Protein AF-A0A2V7Q5C3-F1 (afdb_monomer_lite)

Radius of gyration: 21.57 Å; chains: 1; bounding box: 74×43×63 Å

Foldseek 3Di:
DDDDDDDDDDPPDDDPVVVVVVLVVLVVVLVVQLVVLVVPDPDPVSSVVSNQVSVVVNAVQQWKWKWFADPVVQWIATSGTGDDFDDGDHIDHDDQAPFSLCQVVVAKDWDAVVNRVVCVVVVNGDDDDDDFRIKIWHFDDDPPHRGIIIIGTHNDPPGDPVD

pLDDT: mean 87.78, std 14.58, range [37.12, 98.31]

Structure (mmCIF, N/CA/C/O backbone):
data_AF-A0A2V7Q5C3-F1
#
_entry.id   AF-A0A2V7Q5C3-F1
#
loop_
_atom_site.group_PDB
_atom_site.id
_atom_site.type_symbol
_atom_site.label_atom_id
_atom_site.label_alt_id
_atom_site.label_comp_id
_atom_site.label_asym_id
_atom_site.label_entity_id
_atom_site.label_seq_id
_atom_site.pdbx_PDB_ins_code
_atom_site.Cartn_x
_atom_site.Cartn_y
_atom_site.Cartn_z
_atom_site.occupancy
_atom_site.B_iso_or_equiv
_atom_site.auth_seq_id
_atom_site.auth_comp_id
_atom_site.auth_asym_id
_atom_site.auth_atom_id
_atom_site.pdbx_PDB_model_num
ATOM 1 N N . MET A 1 1 ? -59.646 10.672 43.608 1.00 43.94 1 MET A N 1
ATOM 2 C CA . MET A 1 1 ? -59.322 10.840 42.174 1.00 43.94 1 MET A CA 1
ATOM 3 C C . MET A 1 1 ? -58.043 11.658 42.090 1.00 43.94 1 MET A C 1
ATOM 5 O O . MET A 1 1 ? -58.086 12.848 42.358 1.00 43.94 1 MET A O 1
ATOM 9 N N . SER A 1 2 ? -56.907 11.011 41.828 1.00 37.12 2 SER A N 1
ATOM 10 C CA . SER A 1 2 ? -55.593 11.667 41.726 1.00 37.12 2 SER A CA 1
ATOM 11 C C . SER A 1 2 ? -55.197 11.802 40.251 1.00 37.12 2 SER A C 1
ATOM 13 O O . SER A 1 2 ? -55.408 10.844 39.504 1.00 37.12 2 SER A O 1
ATOM 15 N N . PRO A 1 3 ? -54.633 12.937 39.800 1.00 45.78 3 PRO A N 1
ATOM 16 C CA . PRO A 1 3 ? -54.251 13.109 38.407 1.00 45.78 3 PRO A CA 1
ATOM 17 C C . PRO A 1 3 ? -52.884 12.469 38.126 1.00 45.78 3 PRO A C 1
ATOM 19 O O . PRO A 1 3 ? -51.911 12.660 38.855 1.00 45.78 3 PRO A O 1
ATOM 22 N N . SER A 1 4 ? -52.831 11.698 37.041 1.00 43.16 4 SER A N 1
ATOM 23 C CA . SE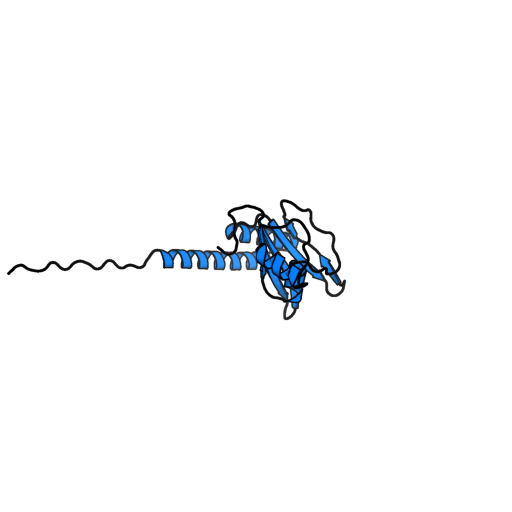R A 1 4 ? -51.636 11.040 36.514 1.00 43.16 4 SER A CA 1
ATOM 24 C C . SER A 1 4 ? -50.664 12.062 35.905 1.00 43.16 4 SER A C 1
ATOM 26 O O . SER A 1 4 ? -51.019 12.809 34.991 1.00 43.16 4 SER A O 1
ATOM 28 N N . ARG A 1 5 ? -49.422 12.095 36.407 1.00 45.00 5 ARG A N 1
ATOM 29 C CA . ARG A 1 5 ? -48.297 12.848 35.828 1.00 45.00 5 ARG A CA 1
ATOM 30 C C . ARG A 1 5 ? -47.797 12.134 34.567 1.00 45.00 5 ARG A C 1
ATOM 32 O O . ARG A 1 5 ? -47.290 11.017 34.647 1.00 45.00 5 ARG A O 1
ATOM 39 N N . ARG A 1 6 ? -47.869 12.808 33.414 1.00 50.94 6 ARG A N 1
ATOM 40 C CA . ARG A 1 6 ? -47.157 12.411 32.187 1.00 50.94 6 ARG A CA 1
ATOM 41 C C . ARG A 1 6 ? -45.643 12.462 32.436 1.00 50.94 6 ARG A C 1
ATOM 43 O O . ARG A 1 6 ? -45.129 13.484 32.885 1.00 50.94 6 ARG A O 1
ATOM 50 N N . ARG A 1 7 ? -44.935 11.368 32.141 1.00 43.03 7 ARG A N 1
ATOM 51 C CA . ARG A 1 7 ? -43.468 11.355 32.025 1.00 43.03 7 ARG A CA 1
ATOM 52 C C . ARG A 1 7 ? -43.069 11.903 30.647 1.00 43.03 7 ARG A C 1
ATOM 54 O O . ARG A 1 7 ? -43.727 11.541 29.672 1.00 43.03 7 ARG A O 1
ATOM 61 N N . PRO A 1 8 ? -42.018 12.731 30.538 1.00 44.91 8 PRO A N 1
ATOM 62 C CA . PRO A 1 8 ? -41.469 13.107 29.245 1.00 44.91 8 PRO A CA 1
ATOM 63 C C . PRO A 1 8 ? -40.682 11.930 28.656 1.00 44.91 8 PRO A C 1
ATOM 65 O O . PRO A 1 8 ? -39.882 11.292 29.341 1.00 44.91 8 PRO A O 1
ATOM 68 N N . SER A 1 9 ? -40.941 11.636 27.386 1.00 48.72 9 SER A N 1
ATOM 69 C CA . SER A 1 9 ? -40.161 10.725 26.553 1.00 48.72 9 SER A CA 1
ATOM 70 C C . SER A 1 9 ? -38.826 11.380 26.196 1.00 48.72 9 S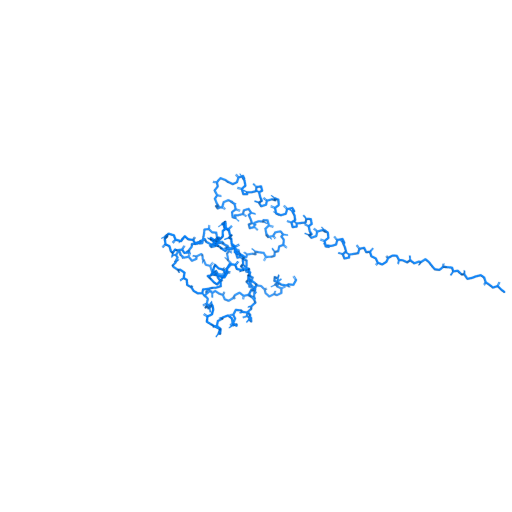ER A C 1
ATOM 72 O O . SER A 1 9 ? -38.801 12.396 25.504 1.00 48.72 9 SER A O 1
ATOM 74 N N . THR A 1 10 ? -37.719 10.810 26.661 1.00 46.41 10 THR A N 1
ATOM 75 C CA . THR A 1 10 ? -36.373 11.141 26.183 1.00 46.41 10 THR A CA 1
ATOM 76 C C . THR A 1 10 ? -36.212 10.653 24.738 1.00 46.41 10 THR A C 1
ATOM 78 O O . THR A 1 10 ? -36.472 9.473 24.484 1.00 46.41 10 THR A O 1
ATOM 81 N N . PRO A 1 11 ? -35.773 11.493 23.782 1.00 47.75 11 PRO A N 1
ATOM 82 C CA . PRO A 1 11 ? -35.398 11.007 22.465 1.00 47.75 11 PRO A CA 1
ATOM 83 C C . PRO A 1 11 ? -34.074 10.251 22.596 1.00 47.75 11 PRO A C 1
ATOM 85 O O . PRO A 1 11 ? -33.058 10.792 23.031 1.00 47.75 11 PRO A O 1
ATOM 88 N N . ARG A 1 12 ? -34.109 8.957 22.280 1.00 51.75 12 ARG A N 1
ATOM 89 C CA . ARG A 1 12 ? -32.954 8.058 22.288 1.00 51.75 12 ARG A CA 1
ATOM 90 C C . ARG A 1 12 ? -32.387 8.013 20.867 1.00 51.75 12 ARG A C 1
ATOM 92 O O . ARG A 1 12 ? -32.682 7.098 20.115 1.00 51.75 12 ARG A O 1
ATOM 99 N N . GLY A 1 13 ? -31.630 9.038 20.497 1.00 55.72 13 GLY A N 1
ATOM 100 C CA . GLY A 1 13 ? -30.911 9.119 19.223 1.00 55.72 13 GLY A CA 1
ATOM 101 C C . GLY A 1 13 ? -30.022 10.354 19.237 1.00 55.72 13 GLY A C 1
ATOM 102 O O . GLY A 1 13 ? -30.555 11.453 19.318 1.00 55.72 13 GLY A O 1
ATOM 103 N N . SER A 1 14 ? -28.695 10.183 19.290 1.00 57.41 14 SER A N 1
ATOM 104 C CA . SER A 1 14 ? -27.744 11.304 19.139 1.00 57.41 14 SER A CA 1
ATOM 105 C C . SER A 1 14 ? -26.270 10.881 19.062 1.00 57.41 14 SER A C 1
ATOM 107 O O . SER A 1 14 ? -25.479 11.620 18.487 1.00 57.41 14 SER A O 1
ATOM 109 N N . ASN A 1 15 ? -25.855 9.746 19.644 1.00 55.34 15 ASN A N 1
ATOM 110 C CA . ASN A 1 15 ? -24.413 9.467 19.773 1.00 55.34 15 ASN A CA 1
ATOM 111 C C . ASN A 1 15 ? -23.817 8.724 18.565 1.00 55.34 15 ASN A C 1
ATOM 113 O O . ASN A 1 15 ? -22.784 9.152 18.074 1.00 55.34 15 ASN A O 1
ATOM 117 N N . GLY A 1 16 ? -24.472 7.679 18.040 1.00 58.56 16 GLY A N 1
ATOM 118 C CA . GLY A 1 16 ? -23.952 6.923 16.883 1.00 58.56 16 GLY A CA 1
ATOM 119 C C . GLY A 1 16 ? -23.983 7.705 15.563 1.00 58.56 16 GLY A C 1
ATOM 120 O O . GLY A 1 16 ? -23.011 7.702 14.816 1.00 58.56 16 GLY A O 1
ATOM 121 N N . GLU A 1 17 ? -25.054 8.468 15.319 1.00 60.19 17 GLU A N 1
ATOM 122 C CA . GLU A 1 17 ? -25.213 9.271 14.093 1.00 60.19 17 GLU A CA 1
ATOM 123 C C . GLU A 1 17 ? -24.194 10.417 13.989 1.00 60.19 17 GLU A C 1
ATOM 125 O O . GLU A 1 17 ? -23.867 10.865 12.890 1.00 60.19 17 GLU A O 1
ATOM 130 N N . THR A 1 18 ? -23.688 10.906 15.125 1.00 63.06 18 THR A N 1
ATOM 131 C CA . THR A 1 18 ? -22.666 11.960 15.151 1.00 63.06 18 THR A CA 1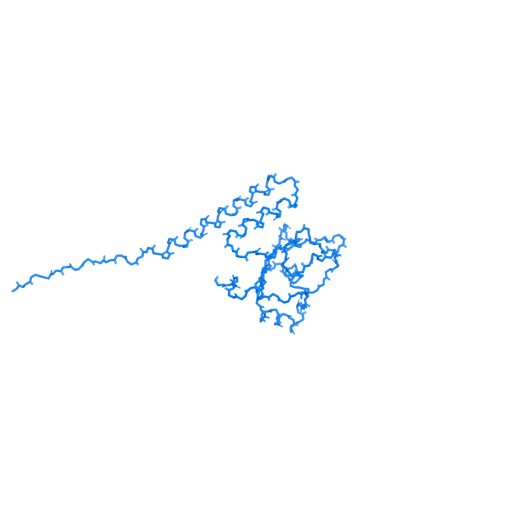
ATOM 132 C C . THR A 1 18 ? -21.299 11.383 14.777 1.00 63.06 18 THR A C 1
ATOM 134 O O . THR A 1 18 ? -20.607 11.964 13.947 1.00 63.06 18 THR A O 1
ATOM 137 N N . THR A 1 19 ? -20.949 10.195 15.283 1.00 80.88 19 THR A N 1
ATOM 138 C CA . THR A 1 19 ? -19.668 9.528 14.989 1.00 80.88 19 THR A CA 1
ATOM 139 C C . THR A 1 19 ? -19.559 9.087 13.527 1.00 80.88 19 THR A C 1
ATOM 141 O O . THR A 1 19 ? -18.527 9.300 12.896 1.00 80.88 19 THR A O 1
ATOM 144 N N . GLU A 1 20 ? -20.630 8.537 12.948 1.00 85.12 20 GLU A N 1
ATOM 145 C CA . GLU A 1 20 ? -20.650 8.146 11.529 1.00 85.12 20 GLU A CA 1
ATOM 146 C C . GLU A 1 20 ? -20.523 9.357 10.596 1.00 85.12 20 GLU A C 1
ATOM 148 O O . GLU A 1 20 ? -19.785 9.316 9.610 1.00 85.12 20 GLU A O 1
ATOM 153 N N . ARG A 1 21 ? -21.201 10.466 10.920 1.00 88.06 21 ARG A N 1
ATOM 154 C CA . ARG A 1 21 ? -21.094 11.718 10.154 1.00 88.06 21 ARG A CA 1
ATOM 155 C C . ARG A 1 21 ? -19.708 12.334 10.250 1.00 88.06 21 ARG A C 1
ATOM 157 O O . ARG A 1 21 ? -19.185 12.797 9.239 1.00 88.06 21 ARG A O 1
ATOM 164 N N . GLU A 1 22 ? -19.114 12.339 11.437 1.00 88.44 22 GLU A N 1
ATOM 165 C CA . GLU A 1 22 ? -17.743 12.809 11.632 1.00 88.44 22 GLU A CA 1
ATOM 166 C C . GLU A 1 22 ? -16.750 11.961 10.834 1.00 88.44 22 GLU A C 1
ATOM 168 O O . GLU A 1 22 ? -15.881 12.514 10.158 1.00 88.44 22 GLU A O 1
ATOM 173 N N . GLN A 1 23 ? -16.909 10.636 10.840 1.00 87.12 23 GLN A N 1
ATOM 174 C CA . GLN A 1 23 ? -16.063 9.733 10.063 1.00 87.12 23 GLN A CA 1
ATOM 175 C C . GLN A 1 23 ? -16.222 9.964 8.556 1.00 87.12 23 GLN A C 1
ATOM 177 O O . GLN A 1 23 ? -15.228 10.093 7.840 1.00 87.12 23 GLN A O 1
ATOM 182 N N . ALA A 1 24 ? -17.458 10.088 8.069 1.00 90.56 24 ALA A N 1
ATOM 183 C CA . ALA A 1 24 ? -17.731 10.394 6.667 1.00 90.56 24 ALA A CA 1
ATOM 184 C C . ALA A 1 24 ? -17.112 11.738 6.243 1.00 90.56 24 ALA A C 1
ATOM 186 O O . ALA A 1 24 ? -16.498 11.829 5.178 1.00 90.56 24 ALA A O 1
ATOM 187 N N . ALA A 1 25 ? -17.200 12.765 7.093 1.00 92.94 25 ALA A N 1
ATOM 188 C CA . ALA A 1 25 ? -16.594 14.069 6.836 1.00 92.94 25 ALA A CA 1
ATOM 189 C C . ALA A 1 25 ? -15.058 13.997 6.783 1.00 92.94 25 ALA A C 1
ATOM 191 O O . ALA A 1 25 ? -14.441 14.620 5.912 1.00 92.94 25 ALA A O 1
ATOM 192 N N . ARG A 1 26 ? -14.427 13.209 7.666 1.00 93.38 26 ARG A N 1
ATOM 193 C CA . ARG A 1 26 ? -12.973 12.964 7.639 1.00 93.38 26 ARG A CA 1
ATOM 194 C C . ARG A 1 26 ? -12.546 12.261 6.353 1.00 93.38 26 ARG A C 1
ATOM 196 O O . ARG A 1 26 ? -11.604 12.715 5.709 1.00 93.38 26 ARG A O 1
ATOM 203 N N . LEU A 1 27 ? -13.270 11.221 5.934 1.00 93.25 27 LEU A N 1
ATOM 204 C CA . LEU A 1 27 ? -13.000 10.499 4.684 1.00 93.25 27 LEU A CA 1
ATOM 205 C C . LEU A 1 27 ? -13.154 11.397 3.451 1.00 93.25 27 LEU A C 1
ATOM 207 O O . LEU A 1 27 ? -12.306 11.378 2.555 1.00 93.25 27 LEU A O 1
ATOM 211 N N . GLN A 1 28 ? -14.199 12.225 3.412 1.00 94.94 28 GLN A N 1
ATOM 212 C CA . GLN A 1 28 ? -14.400 13.184 2.326 1.00 94.94 28 GLN A CA 1
ATOM 213 C C . GLN A 1 28 ? -13.269 14.218 2.280 1.00 94.94 28 GLN A C 1
ATOM 215 O O . GLN A 1 28 ? -12.727 14.497 1.210 1.00 94.94 28 GLN A O 1
ATOM 220 N N . THR A 1 29 ? -12.871 14.740 3.441 1.00 96.50 29 THR A N 1
ATOM 221 C CA . THR A 1 29 ? -11.758 15.693 3.558 1.00 96.50 29 THR A CA 1
ATOM 222 C C . THR A 1 29 ? -10.445 15.072 3.088 1.00 96.50 29 THR A C 1
ATOM 224 O O . THR A 1 29 ? -9.702 15.698 2.334 1.00 96.50 29 THR A O 1
ATOM 227 N N . ALA A 1 30 ? -10.164 13.829 3.481 1.00 96.06 30 ALA A N 1
ATOM 228 C CA . ALA A 1 30 ? -8.980 13.103 3.038 1.00 96.06 30 ALA A CA 1
ATOM 229 C C . ALA A 1 30 ? -8.974 12.882 1.519 1.00 96.06 30 ALA A C 1
ATOM 231 O O . ALA A 1 30 ? -7.973 13.157 0.864 1.00 96.06 30 ALA A O 1
ATOM 232 N N . THR A 1 31 ? -10.106 12.468 0.944 1.00 95.81 31 THR A N 1
ATOM 233 C CA . THR A 1 31 ? -10.254 12.274 -0.510 1.00 95.81 31 THR A CA 1
ATOM 234 C C . THR A 1 31 ? -9.981 13.569 -1.277 1.00 95.81 31 THR A C 1
ATOM 236 O O . THR A 1 31 ? -9.258 13.571 -2.277 1.00 95.81 31 THR A O 1
ATOM 239 N N . TYR A 1 32 ? -10.520 14.688 -0.786 1.00 96.75 32 TYR A N 1
ATOM 240 C CA . TYR A 1 32 ? -10.277 16.006 -1.364 1.00 96.75 32 TYR A CA 1
ATOM 241 C C . TYR A 1 32 ? -8.792 16.389 -1.292 1.00 96.75 32 TYR A C 1
ATOM 243 O O . TYR A 1 32 ? -8.203 16.745 -2.309 1.00 96.75 32 TYR A O 1
ATOM 251 N N . ARG A 1 33 ? -8.153 16.225 -0.127 1.00 97.31 33 ARG A N 1
ATOM 252 C CA . ARG A 1 33 ? -6.724 16.527 0.061 1.00 97.31 33 ARG A CA 1
ATOM 253 C C . ARG A 1 33 ? -5.811 15.666 -0.808 1.00 97.31 33 ARG A C 1
ATOM 255 O O . ARG A 1 33 ? -4.824 16.179 -1.323 1.00 97.31 33 ARG A O 1
ATOM 262 N N . ILE A 1 34 ? -6.135 14.385 -0.996 1.00 95.62 34 ILE A N 1
ATOM 263 C CA . ILE A 1 34 ? -5.393 13.503 -1.911 1.00 95.62 34 ILE A CA 1
ATOM 264 C C . ILE A 1 34 ? -5.526 14.012 -3.349 1.00 95.62 34 ILE A C 1
ATOM 266 O O . ILE A 1 34 ? -4.538 14.053 -4.076 1.00 95.62 34 ILE A O 1
ATOM 270 N N . SER A 1 35 ? -6.724 14.444 -3.748 1.00 95.62 35 SER A N 1
ATOM 271 C CA . SER A 1 35 ? -6.968 14.994 -5.087 1.00 95.62 35 SER A CA 1
ATOM 272 C C . SER A 1 35 ? -6.213 16.309 -5.314 1.00 95.62 35 SER A C 1
ATOM 274 O O . SER A 1 35 ? -5.616 16.498 -6.371 1.00 95.62 35 SER A O 1
ATOM 276 N N . GLU A 1 36 ? -6.185 17.203 -4.321 1.00 96.62 36 GLU A N 1
ATOM 277 C CA . GLU A 1 36 ? -5.375 18.426 -4.380 1.00 96.62 36 GLU A CA 1
ATOM 278 C C . GLU A 1 36 ? -3.880 18.113 -4.463 1.00 96.62 36 GLU A C 1
ATOM 280 O O . GLU A 1 36 ? -3.189 18.666 -5.316 1.00 96.62 36 GLU A O 1
ATOM 285 N N . ALA A 1 37 ? -3.385 17.183 -3.642 1.00 95.50 37 ALA A N 1
ATOM 286 C CA . ALA A 1 37 ? -1.991 16.754 -3.688 1.00 95.50 37 ALA A CA 1
ATOM 287 C C . ALA A 1 37 ? -1.620 16.166 -5.058 1.00 95.50 37 ALA A C 1
ATOM 289 O O . ALA A 1 37 ? -0.548 16.461 -5.575 1.00 95.50 37 ALA A O 1
ATOM 290 N N . ALA A 1 38 ? -2.510 15.379 -5.669 1.00 93.62 38 ALA A N 1
ATOM 291 C CA . ALA A 1 38 ? -2.296 14.814 -6.999 1.00 93.62 38 ALA A CA 1
ATOM 292 C C . ALA A 1 38 ? -2.232 15.883 -8.099 1.00 93.62 38 ALA A C 1
ATOM 294 O O . ALA A 1 38 ? -1.448 15.737 -9.031 1.00 93.62 38 ALA A O 1
ATOM 295 N N . ASN A 1 39 ? -3.023 16.955 -7.986 1.00 94.00 39 ASN A N 1
ATOM 296 C CA . ASN A 1 39 ? -3.001 18.067 -8.939 1.00 94.00 39 ASN A CA 1
ATOM 297 C C . ASN A 1 39 ? -1.800 19.003 -8.749 1.00 94.00 39 ASN A C 1
ATOM 299 O O . ASN A 1 39 ? -1.345 19.608 -9.716 1.00 94.00 39 ASN A O 1
ATOM 303 N N . ALA A 1 40 ? -1.323 19.165 -7.513 1.00 93.06 40 ALA A N 1
ATOM 304 C CA . ALA A 1 40 ? -0.242 20.090 -7.183 1.00 93.06 40 ALA A CA 1
ATOM 305 C C . ALA A 1 40 ? 1.158 19.466 -7.290 1.00 93.06 40 ALA A C 1
ATOM 307 O O . ALA A 1 40 ? 2.126 20.194 -7.489 1.00 93.06 40 ALA A O 1
ATOM 308 N N . ALA A 1 41 ? 1.283 18.147 -7.119 1.00 92.50 41 ALA A N 1
ATOM 309 C CA . ALA A 1 41 ? 2.577 17.478 -7.115 1.00 92.50 41 ALA A CA 1
ATOM 310 C C . ALA A 1 41 ? 3.234 17.513 -8.501 1.00 92.50 41 ALA A C 1
ATOM 312 O O . ALA A 1 41 ? 2.678 17.029 -9.486 1.00 92.50 41 ALA A O 1
ATOM 313 N N . GLU A 1 42 ? 4.469 18.007 -8.556 1.00 90.75 42 GLU A N 1
ATOM 314 C CA . GLU A 1 42 ? 5.278 17.984 -9.778 1.00 90.75 42 GLU A CA 1
ATOM 315 C C . GLU A 1 42 ? 5.875 16.590 -10.022 1.00 90.75 42 GLU A C 1
ATOM 317 O O . GLU A 1 42 ? 6.150 16.198 -11.162 1.00 90.75 42 GLU A O 1
ATOM 322 N N . HIS A 1 43 ? 6.076 15.819 -8.946 1.00 92.12 43 HIS A N 1
ATOM 323 C CA . HIS A 1 43 ? 6.738 14.518 -8.976 1.00 92.12 43 HIS A CA 1
ATOM 324 C C . HIS A 1 43 ? 6.007 13.465 -8.130 1.00 92.12 43 HIS A C 1
ATOM 326 O O . HIS A 1 43 ? 5.557 13.721 -7.012 1.00 92.12 43 HIS A O 1
ATOM 332 N N . LEU A 1 44 ? 5.972 12.221 -8.624 1.00 90.81 44 LEU A N 1
ATOM 333 C CA . LEU A 1 44 ? 5.321 11.092 -7.941 1.00 90.81 44 LEU A CA 1
ATOM 334 C C . LEU A 1 44 ? 5.798 10.856 -6.492 1.00 90.81 44 LEU A C 1
ATOM 336 O O . LEU A 1 44 ? 4.947 10.622 -5.634 1.00 90.81 44 LEU A O 1
ATOM 340 N N . PRO A 1 45 ? 7.100 10.961 -6.148 1.00 91.25 45 PRO A N 1
ATOM 341 C CA . PRO A 1 45 ? 7.543 10.767 -4.765 1.00 91.25 45 PRO A CA 1
ATOM 342 C C . PRO A 1 45 ? 6.974 11.786 -3.768 1.00 91.25 45 PRO A C 1
ATOM 344 O O . PRO A 1 45 ? 6.918 11.509 -2.569 1.00 91.25 45 PRO A O 1
ATOM 347 N N . GLU A 1 46 ? 6.600 12.983 -4.220 1.00 93.12 46 GLU A N 1
ATOM 348 C CA . GLU A 1 46 ? 5.947 13.992 -3.375 1.00 93.12 46 GLU A CA 1
ATOM 349 C C . GLU A 1 46 ? 4.485 13.635 -3.145 1.00 93.12 46 GLU A C 1
ATOM 351 O O . GLU A 1 46 ? 4.029 13.627 -2.000 1.00 93.12 46 GLU A O 1
ATOM 356 N N . LEU A 1 47 ? 3.789 13.232 -4.211 1.00 95.31 47 LEU A N 1
ATOM 357 C CA . LEU A 1 47 ? 2.422 12.733 -4.130 1.00 95.31 47 LEU A CA 1
ATOM 358 C C . LEU A 1 47 ? 2.316 11.545 -3.167 1.00 95.31 47 LEU A C 1
ATOM 360 O O . LEU A 1 47 ? 1.460 11.539 -2.287 1.00 95.31 47 LEU A O 1
ATOM 364 N N . PHE A 1 48 ? 3.205 10.558 -3.283 1.00 95.62 48 PHE A N 1
ATOM 365 C CA . PHE A 1 48 ? 3.179 9.374 -2.422 1.00 95.62 48 PHE A CA 1
ATOM 366 C C . PHE A 1 48 ? 3.402 9.715 -0.945 1.00 95.62 48 PHE A C 1
ATOM 368 O O . PHE A 1 48 ? 2.695 9.192 -0.083 1.00 95.62 48 PHE A O 1
ATOM 375 N N . ARG A 1 49 ? 4.306 10.658 -0.645 1.00 95.31 49 ARG A N 1
ATOM 376 C CA . ARG A 1 49 ? 4.487 11.178 0.720 1.00 95.31 49 ARG A CA 1
ATOM 377 C C . ARG A 1 49 ? 3.235 11.886 1.238 1.00 95.31 49 ARG A C 1
ATOM 379 O O . ARG A 1 49 ? 2.866 11.677 2.391 1.00 95.31 49 ARG A O 1
ATOM 386 N N . ALA A 1 50 ? 2.578 12.694 0.407 1.00 96.12 50 ALA A N 1
ATOM 387 C CA . ALA A 1 50 ? 1.344 13.379 0.785 1.00 96.12 50 ALA A CA 1
ATOM 388 C C . ALA A 1 50 ? 0.197 12.388 1.048 1.00 96.12 50 ALA A C 1
ATOM 390 O O . ALA A 1 50 ? -0.485 12.503 2.065 1.00 96.12 50 ALA A O 1
ATOM 391 N N . ILE A 1 51 ? 0.027 11.384 0.179 1.00 96.44 51 ILE A N 1
ATOM 392 C CA . ILE A 1 51 ? -0.955 10.303 0.350 1.00 96.44 51 ILE A CA 1
ATOM 393 C C . ILE A 1 51 ? -0.716 9.572 1.669 1.00 96.44 51 ILE A C 1
ATOM 395 O O . ILE A 1 51 ? -1.652 9.422 2.450 1.00 96.44 51 ILE A O 1
ATOM 399 N N . HIS A 1 52 ? 0.527 9.165 1.944 1.00 96.88 52 HIS A N 1
ATOM 400 C CA . HIS A 1 52 ? 0.866 8.504 3.201 1.00 96.88 52 HIS A CA 1
ATOM 401 C C . HIS A 1 52 ? 0.506 9.390 4.402 1.00 96.88 52 HIS A C 1
ATOM 403 O O . HIS A 1 52 ? -0.214 8.943 5.288 1.00 96.88 52 HIS A O 1
ATOM 409 N N . GLY A 1 53 ? 0.908 10.666 4.404 1.00 96.75 53 GLY A N 1
ATOM 410 C CA . GLY A 1 53 ? 0.569 11.596 5.486 1.00 96.75 53 GLY A CA 1
ATOM 411 C C . GLY A 1 53 ? -0.938 11.696 5.748 1.00 96.75 53 GLY A C 1
ATOM 412 O O . GLY A 1 53 ? -1.361 11.622 6.896 1.00 96.75 53 GLY A O 1
ATOM 413 N N . ILE A 1 54 ? -1.750 11.788 4.691 1.00 96.62 54 ILE A N 1
ATOM 414 C CA . ILE A 1 54 ? -3.214 11.863 4.803 1.00 96.62 54 ILE A CA 1
ATOM 415 C C . ILE A 1 54 ? -3.805 10.549 5.335 1.00 96.62 54 ILE A C 1
ATOM 417 O O . ILE A 1 54 ? -4.688 10.579 6.189 1.00 96.62 54 ILE A O 1
ATOM 421 N N . ILE A 1 55 ? -3.327 9.394 4.862 1.00 95.12 55 ILE A N 1
ATOM 422 C CA . ILE A 1 55 ? -3.794 8.079 5.334 1.00 95.12 55 ILE A CA 1
ATOM 423 C C . ILE A 1 55 ? -3.441 7.872 6.812 1.00 95.12 55 ILE A C 1
ATOM 425 O O . ILE A 1 55 ? -4.273 7.373 7.569 1.00 95.12 55 ILE A O 1
ATOM 429 N N . SER A 1 56 ? -2.260 8.316 7.244 1.00 94.50 56 SER A N 1
ATOM 430 C CA . SER A 1 56 ? -1.807 8.221 8.638 1.00 94.50 56 SER A CA 1
ATOM 431 C C . SER A 1 56 ? -2.655 9.030 9.624 1.00 94.50 56 SER A C 1
ATOM 433 O O . SER A 1 56 ? -2.620 8.762 10.822 1.00 94.50 56 SER A O 1
ATOM 435 N N . GLU A 1 57 ? -3.441 10.001 9.151 1.00 93.38 57 GLU A N 1
ATOM 436 C CA . GLU A 1 57 ? -4.427 10.710 9.979 1.00 93.38 57 GLU A CA 1
ATOM 437 C C . GLU A 1 57 ? -5.735 9.919 10.157 1.00 93.38 57 GLU A C 1
ATOM 439 O O . GLU A 1 57 ? -6.502 10.190 11.083 1.00 93.38 57 GLU A O 1
ATOM 444 N N . LEU A 1 58 ? -6.007 8.958 9.269 1.00 90.50 58 LEU A N 1
ATOM 445 C CA . LEU A 1 58 ? -7.225 8.147 9.276 1.00 90.50 58 LEU A CA 1
ATOM 446 C C . LEU A 1 58 ? -7.036 6.802 9.972 1.00 90.50 58 LEU A C 1
ATOM 448 O O . LEU A 1 58 ? -7.977 6.300 10.584 1.00 90.50 58 LEU A O 1
ATOM 452 N N . MET A 1 59 ? -5.850 6.208 9.851 1.00 90.50 59 MET A N 1
ATOM 453 C CA . MET A 1 59 ? -5.545 4.889 10.394 1.00 90.50 59 MET A CA 1
ATOM 454 C C . MET A 1 59 ? -4.056 4.751 10.745 1.00 90.50 59 MET A C 1
ATOM 456 O O . MET A 1 59 ? -3.230 5.492 10.211 1.00 90.50 59 MET A O 1
ATOM 460 N N . PRO A 1 60 ? -3.674 3.783 11.599 1.00 89.56 60 PRO A N 1
ATOM 461 C CA . PRO A 1 60 ? -2.272 3.526 11.922 1.00 89.56 60 PRO A CA 1
ATOM 462 C C . PRO A 1 60 ? -1.504 2.946 10.720 1.00 89.56 60 PRO A C 1
ATOM 464 O O . PRO A 1 60 ? -1.374 1.736 10.570 1.00 89.56 60 PRO A O 1
ATOM 467 N N . ALA A 1 61 ? -0.976 3.812 9.858 1.00 90.88 61 ALA A N 1
ATOM 468 C CA . ALA A 1 61 ? -0.281 3.436 8.625 1.00 90.88 61 ALA A CA 1
ATOM 469 C C . ALA A 1 61 ? 1.248 3.559 8.742 1.00 90.88 61 ALA A C 1
ATOM 471 O O . ALA A 1 61 ? 1.902 4.036 7.829 1.00 90.88 61 ALA A O 1
ATOM 472 N N . ARG A 1 62 ? 1.839 3.134 9.870 1.00 91.69 62 ARG A N 1
ATOM 473 C CA . ARG A 1 62 ? 3.300 3.245 10.102 1.00 91.69 62 ARG A CA 1
ATOM 474 C C . ARG A 1 62 ? 4.138 2.546 9.029 1.00 91.69 62 ARG A C 1
ATOM 476 O O . ARG A 1 62 ? 5.243 2.998 8.749 1.00 91.69 62 ARG A O 1
ATOM 483 N N . ASN A 1 63 ? 3.592 1.483 8.440 1.00 94.31 63 ASN A N 1
ATOM 484 C CA . ASN A 1 63 ? 4.181 0.784 7.310 1.00 94.31 63 ASN A CA 1
ATOM 485 C C . ASN A 1 63 ? 3.246 0.938 6.112 1.00 94.31 63 ASN A C 1
ATOM 487 O O . ASN A 1 63 ? 2.105 0.465 6.146 1.00 94.31 63 ASN A O 1
ATOM 491 N N . LEU A 1 64 ? 3.723 1.622 5.077 1.00 96.81 64 LEU A N 1
ATOM 492 C CA . LEU A 1 64 ? 2.979 1.896 3.859 1.00 96.81 64 LEU A CA 1
ATOM 493 C C . LEU A 1 64 ? 3.932 1.934 2.668 1.00 96.81 64 LEU A C 1
ATOM 495 O O . LEU A 1 64 ? 4.942 2.643 2.673 1.00 96.81 64 LEU A O 1
ATOM 499 N N . TYR A 1 65 ? 3.578 1.213 1.611 1.00 97.25 65 TYR A N 1
ATOM 500 C CA . TYR A 1 65 ? 4.324 1.224 0.360 1.00 97.25 65 TYR A CA 1
ATOM 501 C C . TYR A 1 65 ? 3.398 1.254 -0.852 1.00 97.25 65 TYR A C 1
ATOM 503 O O . TYR A 1 65 ? 2.210 0.937 -0.782 1.00 97.25 65 TYR A O 1
ATOM 511 N N . ILE A 1 66 ? 3.960 1.663 -1.987 1.00 97.81 66 ILE A N 1
ATOM 512 C CA . ILE A 1 66 ? 3.285 1.645 -3.281 1.00 97.81 66 ILE A CA 1
ATOM 513 C C . ILE A 1 66 ? 4.135 0.821 -4.228 1.00 97.81 66 ILE A C 1
ATOM 515 O O . ILE A 1 66 ? 5.306 1.135 -4.447 1.00 97.81 66 ILE A O 1
ATOM 519 N N . ALA A 1 67 ? 3.522 -0.212 -4.797 1.00 97.62 67 ALA A N 1
ATOM 520 C CA . ALA A 1 67 ? 4.107 -1.036 -5.837 1.00 97.62 67 ALA A CA 1
ATOM 521 C C . ALA A 1 67 ? 3.483 -0.669 -7.189 1.00 97.62 67 ALA A C 1
ATOM 523 O O . ALA A 1 67 ? 2.259 -0.596 -7.298 1.00 97.62 67 ALA A O 1
ATOM 524 N N . LEU A 1 68 ? 4.298 -0.446 -8.219 1.00 97.31 68 LEU A N 1
ATOM 525 C CA . LEU A 1 68 ? 3.848 -0.149 -9.581 1.00 97.31 68 LEU A CA 1
ATOM 526 C C . LEU A 1 68 ? 4.348 -1.215 -10.548 1.00 97.31 68 LEU A C 1
ATOM 528 O O . LEU A 1 68 ? 5.534 -1.558 -10.539 1.00 97.31 68 LEU A O 1
ATOM 532 N N . TYR A 1 69 ? 3.441 -1.711 -11.385 1.00 97.50 69 TYR A N 1
ATOM 533 C CA . TYR A 1 69 ? 3.736 -2.710 -12.399 1.00 97.50 69 TYR A CA 1
ATOM 534 C C . TYR A 1 69 ? 3.902 -2.060 -13.771 1.00 97.50 69 TYR A C 1
ATOM 536 O O . TYR A 1 69 ? 2.967 -1.472 -14.319 1.00 97.50 69 TYR A O 1
ATOM 544 N N . ASP A 1 70 ? 5.092 -2.215 -14.337 1.00 95.69 70 ASP A N 1
ATOM 545 C CA . ASP A 1 70 ? 5.382 -1.888 -15.723 1.00 95.69 70 ASP A CA 1
ATOM 546 C C . ASP A 1 70 ? 5.110 -3.123 -16.590 1.00 95.69 70 ASP A C 1
ATOM 548 O O . ASP A 1 70 ? 5.850 -4.109 -16.559 1.00 95.69 70 ASP A O 1
ATOM 552 N N . ALA A 1 71 ? 4.027 -3.071 -17.366 1.00 92.06 71 ALA A N 1
ATOM 553 C CA . ALA A 1 71 ? 3.624 -4.164 -18.243 1.00 92.06 71 ALA A CA 1
ATOM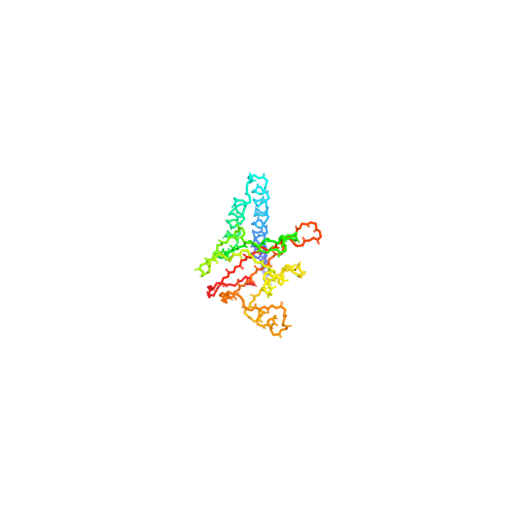 554 C C . ALA A 1 71 ? 4.525 -4.326 -19.480 1.00 92.06 71 ALA A C 1
ATOM 556 O O . ALA A 1 71 ? 4.542 -5.410 -20.061 1.00 92.06 71 ALA A O 1
ATOM 557 N N . GLU A 1 72 ? 5.242 -3.279 -19.894 1.00 93.50 72 GLU A N 1
ATOM 558 C CA . GLU A 1 72 ? 6.167 -3.330 -21.029 1.00 93.50 72 GLU A CA 1
ATOM 559 C C . GLU A 1 72 ? 7.485 -3.987 -20.609 1.00 93.50 72 GLU A C 1
ATOM 561 O O . GLU A 1 72 ? 7.965 -4.904 -21.277 1.00 93.50 72 GLU A O 1
ATOM 566 N N . ALA A 1 73 ? 8.025 -3.585 -19.456 1.00 94.25 73 ALA A N 1
ATOM 567 C CA . ALA A 1 73 ? 9.227 -4.190 -18.887 1.00 94.25 73 ALA A CA 1
ATOM 568 C C . ALA A 1 73 ? 8.960 -5.543 -18.197 1.00 94.25 73 ALA A C 1
ATOM 570 O O . ALA A 1 73 ? 9.883 -6.341 -18.014 1.00 94.25 73 ALA A O 1
ATOM 571 N N . GLY A 1 74 ? 7.713 -5.807 -17.796 1.00 94.88 74 GLY A N 1
ATOM 572 C CA . GLY A 1 74 ? 7.332 -6.977 -17.003 1.00 94.88 74 GLY A CA 1
ATOM 573 C C . GLY A 1 74 ? 7.902 -6.940 -15.583 1.00 94.88 74 GLY A C 1
ATOM 574 O O . GLY A 1 74 ? 8.241 -7.992 -15.034 1.00 94.88 74 GLY A O 1
ATOM 575 N N . LEU A 1 75 ? 8.051 -5.740 -15.012 1.00 97.56 75 LEU A N 1
ATOM 576 C CA . LEU A 1 75 ? 8.690 -5.511 -13.717 1.00 97.56 75 LEU A CA 1
ATOM 577 C C . LEU A 1 75 ? 7.740 -4.832 -12.732 1.00 97.56 75 LEU A C 1
ATOM 579 O O . LEU A 1 75 ? 7.069 -3.852 -13.053 1.00 97.56 75 LEU A O 1
ATOM 583 N N . LEU A 1 76 ? 7.734 -5.339 -11.506 1.00 97.69 76 LEU A N 1
ATOM 584 C CA . LEU A 1 76 ? 7.165 -4.700 -10.334 1.00 97.69 76 LEU A CA 1
ATOM 585 C C . LEU A 1 76 ? 8.253 -3.875 -9.645 1.00 97.69 76 LEU A C 1
ATOM 587 O O . LEU A 1 76 ? 9.358 -4.357 -9.399 1.00 97.69 76 LEU A O 1
ATOM 591 N N . SER A 1 77 ? 7.937 -2.623 -9.346 1.00 97.25 77 SER A N 1
ATOM 592 C CA . SER A 1 77 ? 8.834 -1.671 -8.691 1.00 97.25 77 SER A CA 1
ATOM 593 C C . SER A 1 77 ? 8.165 -1.059 -7.466 1.00 97.25 77 SER A C 1
ATOM 595 O O . SER A 1 77 ? 6.939 -1.017 -7.389 1.00 97.25 77 SER A O 1
ATOM 597 N N . PHE A 1 78 ? 8.964 -0.554 -6.525 1.00 96.69 78 PHE A N 1
ATOM 598 C CA . PHE A 1 78 ? 8.491 0.001 -5.253 1.00 96.69 78 PHE A CA 1
ATOM 599 C C . PHE A 1 78 ? 8.929 1.465 -5.123 1.00 96.69 78 PHE A C 1
ATOM 601 O O . PHE A 1 78 ? 9.842 1.775 -4.358 1.00 96.69 78 PHE A O 1
ATOM 608 N N . PRO A 1 79 ? 8.342 2.393 -5.905 1.00 95.50 79 PRO A N 1
ATOM 609 C CA . PRO A 1 79 ? 8.748 3.801 -5.902 1.00 95.50 79 PRO A CA 1
ATOM 610 C C . PRO A 1 79 ? 8.455 4.532 -4.584 1.00 95.50 79 PRO A C 1
ATOM 612 O O . PRO A 1 79 ? 8.937 5.647 -4.383 1.00 95.50 79 PRO A O 1
ATOM 615 N N . TYR A 1 80 ? 7.666 3.931 -3.692 1.00 96.94 80 TYR A N 1
ATOM 616 C CA . TYR A 1 80 ? 7.460 4.418 -2.338 1.00 96.94 80 TYR A CA 1
ATOM 617 C C . TYR A 1 80 ? 7.474 3.253 -1.359 1.00 96.94 80 TYR A C 1
ATOM 619 O O . TYR A 1 80 ? 6.741 2.289 -1.559 1.00 96.94 80 TYR A O 1
ATOM 627 N N . TRP A 1 81 ? 8.279 3.359 -0.304 1.00 96.31 81 TRP A N 1
ATOM 628 C CA . TRP A 1 81 ? 8.420 2.325 0.711 1.00 96.31 81 TRP A CA 1
ATOM 629 C C . TRP A 1 81 ? 8.747 2.955 2.059 1.00 96.31 81 TRP A C 1
ATOM 631 O O . TRP A 1 81 ? 9.787 3.597 2.219 1.00 96.31 81 TRP A O 1
ATOM 641 N N . VAL A 1 82 ? 7.855 2.769 3.022 1.00 95.38 82 VAL A N 1
ATOM 642 C CA . VAL A 1 82 ? 8.102 3.045 4.434 1.00 95.38 82 VAL A CA 1
ATOM 643 C C . VAL A 1 82 ? 7.708 1.788 5.192 1.00 95.38 82 VAL A C 1
ATOM 645 O O . VAL A 1 82 ? 6.537 1.426 5.193 1.00 95.38 82 VAL A O 1
ATOM 648 N N . ASP A 1 83 ? 8.683 1.120 5.798 1.00 92.31 83 ASP A N 1
ATOM 649 C CA . ASP A 1 83 ? 8.478 -0.080 6.606 1.00 92.31 83 ASP A CA 1
ATOM 650 C C . ASP A 1 83 ? 9.505 -0.110 7.748 1.00 92.31 83 ASP A C 1
ATOM 652 O O . ASP A 1 83 ? 10.632 0.371 7.602 1.00 92.31 83 ASP A O 1
ATOM 656 N N . GLU A 1 84 ? 9.092 -0.614 8.906 1.00 89.19 84 GLU A N 1
ATOM 657 C CA . GLU A 1 84 ? 9.884 -0.662 10.137 1.00 89.19 84 GLU A CA 1
ATOM 658 C C . GLU A 1 84 ? 10.812 -1.882 10.214 1.00 89.19 84 GLU A C 1
ATOM 660 O O . GLU A 1 84 ? 11.751 -1.881 11.013 1.00 89.19 84 GLU A O 1
ATOM 665 N N . HIS A 1 85 ? 10.558 -2.914 9.409 1.00 86.62 85 HIS A N 1
ATOM 666 C CA . HIS A 1 85 ? 11.233 -4.208 9.466 1.00 86.62 85 HIS A CA 1
ATOM 667 C C . HIS A 1 85 ? 12.117 -4.454 8.243 1.00 86.62 85 HIS A C 1
ATOM 669 O O . HIS A 1 85 ? 13.269 -4.863 8.404 1.00 86.62 85 HIS A O 1
ATOM 675 N N . ASP A 1 86 ? 11.605 -4.178 7.042 1.00 85.19 86 ASP A N 1
ATOM 676 C CA . ASP A 1 86 ? 12.247 -4.562 5.785 1.00 85.19 86 ASP A CA 1
ATOM 677 C C . ASP A 1 86 ? 12.668 -3.341 4.937 1.00 85.19 86 ASP A C 1
ATOM 679 O O . ASP A 1 86 ? 11.934 -2.351 4.834 1.00 85.19 86 ASP A O 1
ATOM 683 N N . PRO A 1 87 ? 13.842 -3.375 4.274 1.00 88.75 87 PRO A N 1
ATOM 684 C CA . PRO A 1 87 ? 14.198 -2.382 3.263 1.00 88.75 87 PRO A CA 1
ATOM 685 C C . PRO A 1 87 ? 13.370 -2.573 1.974 1.00 88.75 87 PRO A C 1
ATOM 687 O O . PRO A 1 87 ? 12.869 -3.671 1.726 1.00 88.75 87 PRO A O 1
ATOM 690 N N . PRO A 1 88 ? 13.269 -1.547 1.101 1.00 88.94 88 PRO A N 1
ATOM 691 C CA . PRO A 1 88 ? 12.564 -1.681 -0.170 1.00 88.94 88 PRO A CA 1
ATOM 692 C C . PRO A 1 88 ? 13.182 -2.788 -1.039 1.00 88.94 88 PRO A C 1
ATOM 694 O O . PRO A 1 88 ? 14.401 -2.780 -1.255 1.00 88.94 88 PRO A O 1
ATOM 697 N N . PRO A 1 89 ? 12.368 -3.698 -1.603 1.00 90.94 89 PRO A N 1
ATOM 698 C CA . PRO A 1 89 ? 12.844 -4.675 -2.570 1.00 90.94 89 PRO A CA 1
ATOM 699 C C . PRO A 1 89 ? 13.376 -4.000 -3.840 1.00 90.94 89 PRO A C 1
ATOM 701 O O . PRO A 1 89 ? 12.868 -2.966 -4.284 1.00 90.94 89 PRO A O 1
ATOM 704 N N . ALA A 1 90 ? 14.366 -4.624 -4.482 1.00 94.00 90 ALA A N 1
ATOM 705 C CA . ALA A 1 90 ? 14.734 -4.260 -5.847 1.00 94.00 90 ALA A CA 1
ATOM 706 C C . ALA A 1 90 ? 13.569 -4.559 -6.805 1.00 94.00 90 ALA A C 1
ATOM 708 O O . ALA A 1 90 ? 12.764 -5.457 -6.548 1.00 94.00 90 ALA A O 1
ATOM 709 N N . ALA A 1 91 ? 13.498 -3.838 -7.927 1.00 96.12 91 ALA A N 1
ATOM 710 C CA . ALA A 1 91 ? 12.512 -4.142 -8.957 1.00 96.12 91 ALA A CA 1
ATOM 711 C C . ALA A 1 91 ? 12.710 -5.573 -9.483 1.00 96.12 91 ALA A C 1
ATOM 713 O O . ALA A 1 91 ? 13.833 -5.976 -9.797 1.00 96.12 91 ALA A O 1
ATOM 714 N N . HIS A 1 92 ? 11.624 -6.334 -9.578 1.00 95.62 92 HIS A N 1
ATOM 715 C CA . HIS A 1 92 ? 11.652 -7.753 -9.926 1.00 95.62 92 HIS A CA 1
ATOM 716 C C . HIS A 1 92 ? 10.482 -8.128 -10.832 1.00 95.62 92 HIS A C 1
ATOM 718 O O . HIS A 1 92 ? 9.528 -7.373 -10.995 1.00 95.62 92 HIS A O 1
ATOM 724 N N . LYS A 1 93 ? 10.567 -9.296 -11.474 1.00 95.94 93 LYS A N 1
ATOM 725 C CA . LYS A 1 93 ? 9.426 -9.861 -12.207 1.00 95.94 93 LYS A CA 1
ATOM 726 C C . LYS A 1 93 ? 8.350 -10.281 -11.220 1.00 95.94 93 LYS A C 1
ATOM 728 O O . LYS A 1 93 ? 8.695 -10.659 -10.114 1.00 95.94 93 LYS A O 1
ATOM 733 N N . LEU A 1 94 ? 7.091 -10.283 -11.649 1.00 94.06 94 LEU A N 1
ATOM 734 C CA . LEU A 1 94 ? 5.979 -10.721 -10.804 1.00 94.06 94 LEU A CA 1
ATOM 735 C C . LEU A 1 94 ? 6.256 -12.087 -10.173 1.00 94.06 94 LEU A C 1
ATOM 737 O O . LEU A 1 94 ? 6.481 -13.073 -10.883 1.00 94.06 94 LEU A O 1
ATOM 741 N N . GLU A 1 95 ? 6.207 -12.119 -8.847 1.00 92.44 95 GLU A N 1
ATOM 742 C CA . GLU A 1 95 ? 6.236 -13.343 -8.063 1.00 92.44 95 GLU A CA 1
ATOM 743 C C . GLU A 1 95 ? 4.795 -13.737 -7.711 1.00 92.44 95 GLU A C 1
ATOM 745 O O . GLU A 1 95 ? 3.856 -13.515 -8.485 1.00 92.44 95 GLU A O 1
ATOM 750 N N . ARG A 1 96 ? 4.599 -14.380 -6.560 1.00 92.19 96 ARG A N 1
ATOM 751 C CA . ARG A 1 96 ? 3.274 -14.778 -6.081 1.00 92.19 96 ARG A CA 1
ATOM 752 C C . ARG A 1 96 ? 3.000 -14.201 -4.696 1.00 92.19 96 ARG A C 1
ATOM 754 O O . ARG A 1 96 ? 2.344 -14.848 -3.905 1.00 92.19 96 ARG A O 1
ATOM 761 N N . GLY A 1 97 ? 3.481 -13.007 -4.367 1.00 94.25 97 GLY A N 1
ATOM 762 C CA . GLY A 1 97 ? 3.155 -12.362 -3.095 1.00 94.25 97 GLY A CA 1
ATOM 763 C C . GLY A 1 97 ? 1.704 -11.878 -3.010 1.00 94.25 97 GLY A C 1
ATOM 764 O O . GLY A 1 97 ? 0.926 -11.956 -3.967 1.00 94.25 97 GLY A O 1
ATOM 765 N N . LEU A 1 98 ? 1.330 -11.328 -1.849 1.00 96.00 98 LEU A N 1
ATOM 766 C CA . LEU A 1 98 ? 0.024 -10.678 -1.658 1.00 96.00 98 LEU A CA 1
ATOM 767 C C . LEU A 1 98 ? -0.160 -9.475 -2.598 1.00 96.00 98 LEU A C 1
ATOM 769 O O . LEU A 1 98 ? -1.254 -9.253 -3.120 1.00 96.00 98 LEU A O 1
ATOM 773 N N . THR A 1 99 ? 0.917 -8.735 -2.869 1.00 96.62 99 THR A N 1
ATOM 774 C CA . THR A 1 99 ? 0.922 -7.626 -3.830 1.00 96.62 99 THR A CA 1
ATOM 775 C C . THR A 1 99 ? 0.550 -8.111 -5.229 1.00 96.62 99 THR A C 1
ATOM 777 O O . THR A 1 99 ? -0.358 -7.563 -5.855 1.00 96.62 99 THR A O 1
ATOM 780 N N . GLU A 1 100 ? 1.175 -9.183 -5.712 1.00 95.88 100 GLU A N 1
ATOM 781 C CA . GLU A 1 100 ? 0.864 -9.777 -7.011 1.00 95.88 100 GLU A CA 1
ATOM 782 C C . GLU A 1 100 ? -0.517 -10.425 -7.043 1.00 95.88 100 GLU A C 1
ATOM 784 O O . GLU A 1 100 ? -1.190 -10.382 -8.074 1.00 95.88 100 GLU A O 1
ATOM 789 N N . TYR A 1 101 ? -0.984 -10.977 -5.922 1.00 97.06 101 TYR A N 1
ATOM 790 C CA . TYR A 1 101 ? -2.357 -11.456 -5.801 1.00 97.06 101 TYR A CA 1
ATOM 791 C C . TYR A 1 101 ? -3.367 -10.319 -6.031 1.00 97.06 101 TYR A C 1
ATOM 793 O O . TYR A 1 101 ? -4.292 -10.467 -6.837 1.00 97.06 101 TYR A O 1
ATOM 801 N N . VAL A 1 102 ? -3.180 -9.160 -5.391 1.00 97.94 102 VAL A N 1
ATOM 802 C CA . VAL A 1 102 ? -4.039 -7.979 -5.598 1.00 97.94 102 VAL A CA 1
ATOM 803 C C . VAL A 1 102 ? -3.908 -7.442 -7.022 1.00 97.94 102 VAL A C 1
ATOM 805 O O . VAL A 1 102 ? -4.918 -7.119 -7.649 1.00 97.94 102 VAL A O 1
ATOM 808 N N . LEU A 1 103 ? -2.695 -7.404 -7.576 1.00 96.69 103 LEU A N 1
ATOM 809 C CA . LEU A 1 103 ? -2.462 -6.984 -8.958 1.00 96.69 103 LEU A CA 1
ATOM 810 C C . LEU A 1 103 ? -3.222 -7.876 -9.957 1.00 96.69 103 LEU A C 1
ATOM 812 O O . LEU A 1 103 ? -3.913 -7.361 -10.838 1.00 96.69 103 LEU A O 1
ATOM 816 N N . ARG A 1 104 ? -3.139 -9.203 -9.785 1.00 95.44 104 ARG A N 1
ATOM 817 C CA . ARG A 1 104 ? -3.778 -10.214 -10.645 1.00 95.44 104 ARG A CA 1
ATOM 818 C C . ARG A 1 104 ? -5.298 -10.214 -10.529 1.00 95.44 104 ARG A C 1
ATOM 820 O O . ARG A 1 104 ? -5.982 -10.360 -11.537 1.00 95.44 104 ARG A O 1
ATOM 827 N N . THR A 1 105 ? -5.831 -10.095 -9.317 1.00 96.12 105 THR A N 1
ATOM 828 C CA . THR A 1 105 ? -7.285 -10.131 -9.084 1.00 96.12 105 THR A CA 1
ATOM 829 C C . THR A 1 105 ? -7.952 -8.778 -9.328 1.00 96.12 105 THR A C 1
ATOM 831 O O . THR A 1 105 ? -9.146 -8.718 -9.628 1.00 96.12 105 THR A O 1
ATOM 834 N N . GLY A 1 106 ? -7.203 -7.681 -9.189 1.00 96.38 106 GLY A N 1
ATOM 835 C CA . GLY A 1 106 ? -7.730 -6.322 -9.252 1.00 96.38 106 GLY A CA 1
ATOM 836 C C . GLY A 1 106 ? -8.748 -6.020 -8.150 1.00 96.38 106 GLY A C 1
ATOM 837 O O . GLY A 1 106 ? -9.571 -5.113 -8.327 1.00 96.38 106 GLY A O 1
ATOM 838 N N . GLN A 1 107 ? -8.726 -6.779 -7.050 1.00 97.00 107 GLN A N 1
ATOM 839 C CA . GLN A 1 107 ? -9.622 -6.629 -5.904 1.00 97.00 107 GLN A CA 1
ATOM 840 C C . GLN A 1 107 ? -8.837 -6.211 -4.658 1.00 97.00 107 GLN A C 1
ATOM 842 O O . GLN A 1 107 ? -7.725 -6.702 -4.461 1.00 97.00 107 GLN A O 1
ATOM 847 N N . PRO A 1 108 ? -9.392 -5.326 -3.811 1.00 97.12 108 PRO A N 1
ATOM 848 C CA . PRO A 1 108 ? -8.790 -5.036 -2.519 1.00 97.12 108 PRO A CA 1
ATOM 849 C C . PRO A 1 108 ? -8.774 -6.293 -1.642 1.00 97.12 108 PRO A C 1
ATOM 851 O O . PRO A 1 108 ? -9.691 -7.115 -1.700 1.00 97.12 108 PRO A O 1
ATOM 854 N N . LEU A 1 109 ? -7.742 -6.423 -0.815 1.00 97.25 109 LEU A N 1
ATOM 855 C CA . LEU A 1 109 ? -7.564 -7.545 0.098 1.00 97.25 109 LEU A CA 1
ATOM 856 C C . LEU A 1 109 ? -7.141 -7.026 1.468 1.00 97.25 109 LEU A C 1
ATOM 858 O O . LEU A 1 109 ? -6.111 -6.369 1.583 1.00 97.25 109 LEU A O 1
ATOM 862 N N . LEU A 1 110 ? -7.911 -7.382 2.495 1.00 96.12 110 LEU A N 1
ATOM 863 C CA . LEU A 1 110 ? -7.454 -7.384 3.880 1.00 96.12 110 LEU A CA 1
ATOM 864 C C . LEU A 1 110 ? -7.008 -8.810 4.216 1.00 96.12 110 LEU A C 1
ATOM 866 O O . LEU A 1 110 ? -7.831 -9.722 4.298 1.00 96.12 110 LEU A O 1
ATOM 870 N N . ALA A 1 111 ? -5.705 -9.003 4.370 1.00 94.31 111 ALA A N 1
ATOM 871 C CA . ALA A 1 111 ? -5.093 -10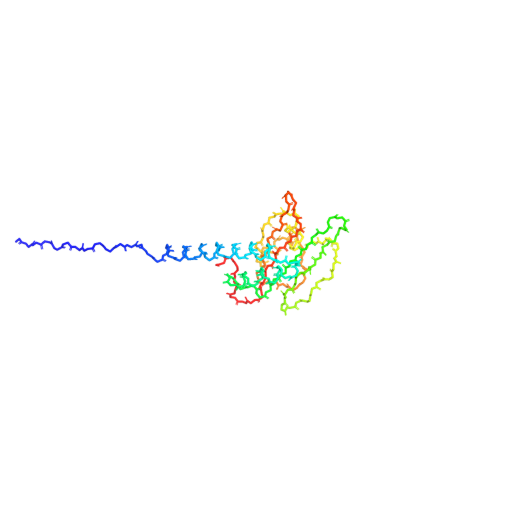.262 4.745 1.00 94.31 111 ALA A CA 1
ATOM 872 C C . ALA A 1 111 ? -4.685 -10.222 6.223 1.00 94.31 111 ALA A C 1
ATOM 874 O O . ALA A 1 111 ? -3.689 -9.609 6.602 1.00 94.31 111 ALA A O 1
ATOM 875 N N . THR A 1 112 ? -5.470 -10.903 7.057 1.00 93.81 112 THR A N 1
ATOM 876 C CA . THR A 1 112 ? -5.027 -11.349 8.385 1.00 93.81 112 THR A CA 1
ATOM 877 C C . THR A 1 112 ? -4.116 -12.577 8.226 1.00 93.81 112 THR A C 1
ATOM 879 O O . THR A 1 112 ? -4.077 -13.161 7.134 1.00 93.81 112 THR A O 1
ATOM 882 N N . PRO A 1 113 ? -3.436 -13.065 9.283 1.00 90.81 113 PRO A N 1
ATOM 883 C CA . PRO A 1 113 ? -2.538 -14.209 9.161 1.00 90.81 113 PRO A CA 1
ATOM 884 C C . PRO A 1 113 ? -3.289 -15.457 8.683 1.00 90.81 113 PRO A C 1
ATOM 886 O O . PRO A 1 113 ? -2.803 -16.185 7.826 1.00 90.81 113 PRO A O 1
ATOM 889 N N . GLN A 1 114 ? -4.534 -15.644 9.136 1.00 92.19 114 GLN A N 1
ATOM 890 C CA . GLN A 1 114 ? -5.387 -16.754 8.704 1.00 92.19 114 GLN A CA 1
ATOM 891 C C . GLN A 1 114 ? -5.761 -16.652 7.221 1.00 92.19 114 GLN A C 1
ATOM 893 O O . GLN A 1 114 ? -5.774 -17.661 6.521 1.00 92.19 11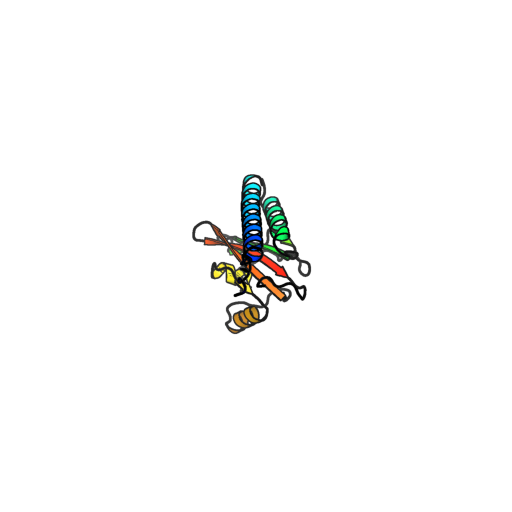4 GLN A O 1
ATOM 898 N N . VAL A 1 115 ? -6.063 -15.444 6.729 1.00 93.94 115 VAL A N 1
ATOM 899 C CA . VAL A 1 115 ? -6.370 -15.225 5.306 1.00 93.94 115 VAL A CA 1
ATOM 900 C C . VAL A 1 115 ? -5.132 -15.485 4.449 1.00 93.94 115 VAL A C 1
ATOM 902 O O . VAL A 1 115 ? -5.241 -16.139 3.412 1.00 93.94 115 VAL A O 1
ATOM 905 N N . HIS A 1 116 ? -3.957 -15.021 4.882 1.00 93.19 116 HIS A N 1
ATOM 906 C CA . HIS A 1 116 ? -2.702 -15.264 4.169 1.00 93.19 116 HIS A CA 1
ATOM 907 C C . HIS A 1 116 ? -2.362 -16.757 4.132 1.00 93.19 116 HIS A C 1
ATOM 909 O O . HIS A 1 116 ? -2.128 -17.295 3.052 1.00 93.19 116 HIS A O 1
ATOM 915 N N . GLU A 1 117 ? -2.433 -17.457 5.266 1.00 92.88 117 GLU A N 1
ATOM 916 C CA . GLU A 1 117 ? -2.228 -18.911 5.340 1.00 92.88 117 GLU A CA 1
ATOM 917 C C . GLU A 1 117 ? -3.175 -19.686 4.415 1.00 92.88 117 GLU A C 1
ATOM 919 O O . GLU A 1 117 ? -2.772 -20.654 3.764 1.00 92.88 117 GLU A O 1
ATOM 924 N N . ASP A 1 118 ? -4.436 -19.266 4.326 1.00 95.25 118 ASP A N 1
ATOM 925 C CA . ASP A 1 118 ? -5.419 -19.873 3.434 1.00 95.25 118 ASP A CA 1
ATOM 926 C C . ASP A 1 118 ? -5.094 -19.632 1.951 1.00 95.25 118 ASP A C 1
ATOM 928 O O . ASP A 1 118 ? -5.256 -20.549 1.141 1.00 95.25 118 ASP A O 1
ATOM 932 N N . LEU A 1 119 ? -4.617 -18.438 1.581 1.00 95.25 119 LEU A N 1
ATOM 933 C CA . LEU A 1 119 ? -4.152 -18.142 0.219 1.00 95.25 119 LEU A CA 1
ATOM 934 C C . LEU A 1 119 ? -2.915 -18.972 -0.142 1.00 95.25 119 LEU A C 1
ATOM 936 O O . LEU A 1 119 ? -2.855 -19.525 -1.243 1.00 95.25 119 LEU A O 1
ATOM 940 N N . VAL A 1 120 ? -1.985 -19.139 0.801 1.00 94.25 120 VAL A N 1
ATOM 941 C CA . VAL A 1 120 ? -0.808 -20.004 0.639 1.00 94.25 120 VAL A CA 1
ATOM 942 C C . VAL A 1 120 ? -1.219 -21.455 0.436 1.00 94.25 120 VAL A C 1
ATOM 944 O O . VAL A 1 120 ? -0.790 -22.098 -0.520 1.00 94.25 120 VAL A O 1
ATOM 947 N N . ARG A 1 121 ? -2.134 -21.971 1.263 1.00 94.50 121 ARG A N 1
ATOM 948 C CA . ARG A 1 121 ? -2.637 -23.349 1.140 1.00 94.50 121 ARG A CA 1
ATOM 949 C C . ARG A 1 121 ? -3.301 -23.616 -0.214 1.00 94.50 121 ARG A C 1
ATOM 951 O O . ARG A 1 121 ? -3.245 -24.737 -0.712 1.00 94.50 121 ARG A O 1
ATOM 958 N N . ARG A 1 122 ? -3.937 -22.601 -0.803 1.00 94.06 122 ARG A N 1
ATOM 959 C CA . ARG A 1 122 ? -4.585 -22.677 -2.124 1.00 94.06 122 ARG A CA 1
ATOM 960 C C . ARG A 1 122 ? -3.608 -22.466 -3.288 1.00 94.06 122 ARG A C 1
ATOM 962 O O . ARG A 1 122 ? -4.013 -22.627 -4.435 1.00 94.06 122 ARG A O 1
ATOM 969 N N . GLY A 1 123 ? -2.347 -22.125 -3.015 1.00 92.81 123 GLY A N 1
ATOM 970 C CA . GLY A 1 123 ? -1.351 -21.789 -4.035 1.00 92.81 123 GLY A CA 1
ATOM 971 C C . GLY A 1 123 ? -1.640 -20.469 -4.756 1.00 92.81 123 GLY A C 1
ATOM 972 O O . GLY A 1 123 ? -1.221 -20.283 -5.900 1.00 92.81 123 GLY A O 1
ATOM 973 N N . GLU A 1 124 ? -2.397 -19.576 -4.117 1.00 93.81 124 GLU A N 1
ATOM 974 C CA . GLU A 1 124 ? -2.781 -18.268 -4.655 1.00 93.81 124 GLU A CA 1
ATOM 975 C C . GLU A 1 124 ? -1.765 -17.174 -4.305 1.00 93.81 124 GLU A C 1
ATOM 977 O O . GLU A 1 124 ? -1.644 -16.207 -5.064 1.00 93.81 124 GLU A O 1
ATOM 982 N N . ALA A 1 125 ? -1.040 -17.343 -3.194 1.00 93.31 125 ALA A N 1
ATOM 983 C CA . ALA A 1 125 ? 0.053 -16.477 -2.775 1.00 93.31 125 ALA A CA 1
ATOM 984 C C . ALA A 1 125 ? 1.162 -17.265 -2.048 1.00 93.31 125 ALA A C 1
ATOM 986 O O . ALA A 1 125 ? 0.902 -18.343 -1.530 1.00 93.31 125 ALA A O 1
ATOM 987 N N . ASP A 1 126 ? 2.363 -16.707 -1.963 1.00 90.62 126 ASP A N 1
ATOM 988 C CA . ASP A 1 126 ? 3.500 -17.197 -1.189 1.00 90.62 126 ASP A CA 1
ATOM 989 C C . ASP A 1 126 ? 3.738 -16.277 0.026 1.00 90.62 126 ASP A C 1
ATOM 991 O O . ASP A 1 126 ? 3.257 -15.137 0.089 1.00 90.62 126 ASP A O 1
ATOM 995 N N . LEU A 1 127 ? 4.471 -16.775 1.024 1.00 82.62 127 LEU A N 1
ATOM 996 C CA . LEU A 1 127 ? 4.954 -15.956 2.135 1.00 82.62 127 LEU A CA 1
ATOM 997 C C . LEU A 1 127 ? 6.268 -15.288 1.716 1.00 82.62 127 LEU A C 1
ATOM 999 O O . LEU A 1 127 ? 7.291 -15.960 1.594 1.00 82.62 127 LEU A O 1
ATOM 1003 N N . ILE A 1 128 ? 6.228 -13.975 1.496 1.00 78.94 128 ILE A N 1
ATOM 1004 C CA . ILE A 1 128 ? 7.378 -13.157 1.093 1.00 78.94 128 ILE A CA 1
ATOM 1005 C C . ILE A 1 128 ? 7.516 -12.000 2.089 1.00 78.94 128 ILE A C 1
ATOM 1007 O O . ILE A 1 128 ? 6.533 -11.318 2.370 1.00 78.94 128 ILE A O 1
ATOM 1011 N N . GLY A 1 129 ? 8.734 -11.781 2.594 1.00 74.94 129 GLY A N 1
ATOM 1012 C CA . GLY A 1 129 ? 9.033 -10.757 3.603 1.00 74.94 129 GLY A CA 1
ATOM 1013 C C . GLY A 1 129 ? 8.678 -11.174 5.034 1.00 74.94 129 GLY A C 1
ATOM 1014 O O . GLY A 1 129 ? 8.402 -12.349 5.308 1.00 74.94 129 GLY A O 1
ATOM 1015 N N . ALA A 1 130 ? 8.719 -10.214 5.961 1.00 75.75 130 ALA A N 1
ATOM 1016 C CA . ALA A 1 130 ? 8.309 -10.442 7.341 1.00 75.75 130 ALA A CA 1
ATOM 1017 C C . ALA A 1 130 ? 6.784 -10.674 7.449 1.00 75.75 130 ALA A C 1
ATOM 1019 O O . ALA A 1 130 ? 6.000 -9.945 6.840 1.00 75.75 130 ALA A O 1
ATOM 1020 N N . PRO A 1 131 ? 6.324 -11.657 8.248 1.00 77.81 131 PRO A N 1
ATOM 1021 C CA . PRO A 1 131 ? 4.898 -11.866 8.460 1.00 77.81 131 PRO A CA 1
ATOM 1022 C C . PRO A 1 131 ? 4.296 -10.684 9.234 1.00 77.81 131 PRO A C 1
ATOM 1024 O O . PRO A 1 131 ? 4.620 -10.456 10.400 1.00 77.81 131 PRO A O 1
ATOM 1027 N N . SER A 1 132 ? 3.399 -9.939 8.588 1.00 79.06 132 SER A N 1
ATOM 1028 C CA . SER A 1 132 ? 2.608 -8.879 9.219 1.00 79.06 132 SER A CA 1
ATOM 1029 C C . SER A 1 132 ? 1.395 -9.442 9.963 1.00 79.06 132 SER A C 1
ATOM 1031 O O . SER A 1 132 ? 0.848 -10.478 9.581 1.00 79.06 132 SER A O 1
ATOM 1033 N N . LEU A 1 133 ? 0.928 -8.733 10.995 1.00 83.44 133 LEU A N 1
ATOM 1034 C CA . LEU A 1 133 ? -0.295 -9.095 11.714 1.00 83.44 133 LEU A CA 1
ATOM 1035 C C . LEU A 1 133 ? -1.546 -8.782 10.903 1.00 83.44 133 LEU A C 1
ATOM 1037 O O . LEU A 1 133 ? -2.407 -9.644 10.828 1.00 83.44 133 LEU A O 1
ATOM 1041 N N . ASP A 1 134 ? -1.633 -7.599 10.301 1.00 90.44 134 ASP A N 1
ATOM 1042 C CA . ASP A 1 134 ? -2.655 -7.263 9.309 1.00 90.44 134 ASP A CA 1
ATOM 1043 C C . ASP A 1 134 ? -1.963 -6.604 8.112 1.00 90.44 134 ASP A C 1
ATOM 1045 O O . ASP A 1 134 ? -1.099 -5.735 8.273 1.00 90.44 134 ASP A O 1
ATOM 1049 N N . TRP A 1 135 ? -2.381 -7.006 6.916 1.00 94.94 135 TRP A N 1
ATOM 1050 C CA . TRP A 1 135 ? -1.940 -6.458 5.641 1.00 94.94 135 TRP A CA 1
ATOM 1051 C C . TRP A 1 135 ? -3.163 -6.020 4.844 1.00 94.94 135 TRP A C 1
ATOM 1053 O O . TRP A 1 135 ? -4.098 -6.801 4.676 1.00 94.94 135 TRP A O 1
ATOM 1063 N N . ILE A 1 136 ? -3.184 -4.790 4.339 1.00 95.88 136 ILE A N 1
ATOM 1064 C CA . ILE A 1 136 ? -4.239 -4.320 3.442 1.00 95.88 136 ILE A CA 1
ATOM 1065 C C . ILE A 1 136 ? -3.635 -3.789 2.152 1.00 95.88 136 ILE A C 1
ATOM 1067 O O . ILE A 1 136 ? -2.820 -2.871 2.165 1.00 95.88 136 ILE A O 1
ATOM 1071 N N . GLY A 1 137 ? -4.068 -4.356 1.030 1.00 97.12 137 GLY A N 1
ATOM 1072 C CA . GLY A 1 137 ? -3.678 -3.929 -0.305 1.00 97.12 137 GLY A CA 1
ATOM 1073 C C . GLY A 1 137 ? -4.888 -3.472 -1.098 1.00 97.12 137 GLY A C 1
ATOM 1074 O O . GLY A 1 137 ? -5.884 -4.193 -1.196 1.00 97.12 137 GLY A O 1
ATOM 1075 N N . VAL A 1 138 ? -4.795 -2.286 -1.696 1.00 97.31 138 VAL A N 1
ATOM 1076 C CA . VAL A 1 138 ? -5.820 -1.748 -2.593 1.00 97.31 138 VAL A CA 1
ATOM 1077 C C . VAL A 1 138 ? -5.254 -1.569 -4.005 1.00 97.31 138 VAL A C 1
ATOM 1079 O O . VAL A 1 138 ? -4.173 -0.999 -4.174 1.00 97.31 138 VAL A O 1
ATOM 1082 N N . PRO A 1 139 ? -5.959 -2.057 -5.042 1.00 97.88 139 PRO A N 1
ATOM 1083 C CA . PRO A 1 139 ? -5.487 -1.964 -6.415 1.00 97.88 139 PRO A CA 1
ATOM 1084 C C . PRO A 1 139 ? -5.535 -0.514 -6.906 1.00 97.88 139 PRO A C 1
ATOM 1086 O O . PRO A 1 139 ? -6.578 0.141 -6.849 1.00 97.88 139 PRO A O 1
ATOM 1089 N N . LEU A 1 140 ? -4.424 -0.037 -7.463 1.00 96.38 140 LEU A N 1
ATOM 1090 C CA . LEU A 1 140 ? -4.364 1.213 -8.214 1.00 96.38 140 LEU A CA 1
ATOM 1091 C C . LEU A 1 140 ? -4.775 0.922 -9.655 1.00 96.38 140 LEU A C 1
ATOM 1093 O O . LEU A 1 140 ? -4.128 0.132 -10.346 1.00 96.38 140 LEU A O 1
ATOM 1097 N N . LYS A 1 141 ? -5.868 1.537 -10.107 1.00 94.88 141 LYS A N 1
ATOM 1098 C CA . LYS A 1 141 ? -6.450 1.282 -11.429 1.00 94.88 141 LYS A CA 1
ATOM 1099 C C . LYS A 1 141 ? -6.301 2.492 -12.339 1.00 94.88 141 LYS A C 1
ATOM 1101 O O . LYS A 1 141 ? -6.593 3.613 -11.934 1.00 94.88 141 LYS A O 1
ATOM 1106 N N . ALA A 1 142 ? -5.905 2.240 -13.581 1.00 91.75 142 ALA A N 1
ATOM 1107 C CA . ALA A 1 142 ? -5.966 3.206 -14.668 1.00 91.75 142 ALA A CA 1
ATOM 1108 C C . ALA A 1 142 ? -6.754 2.583 -15.822 1.00 91.75 142 ALA A C 1
ATOM 1110 O O . ALA A 1 142 ? -6.340 1.570 -16.395 1.00 91.75 142 ALA A O 1
ATOM 1111 N N . HIS A 1 143 ? -7.900 3.186 -16.147 1.00 87.94 143 HIS A N 1
ATOM 1112 C CA . HIS A 1 143 ? -8.908 2.577 -17.019 1.00 87.94 143 HIS A CA 1
ATOM 1113 C C . HIS A 1 143 ? -9.269 1.161 -16.522 1.00 87.94 143 HIS A C 1
ATOM 1115 O O . HIS A 1 143 ? -9.512 0.975 -15.331 1.00 87.94 143 HIS A O 1
ATOM 1121 N N . ASP A 1 144 ? -9.247 0.163 -17.406 1.00 87.75 144 ASP A N 1
ATOM 1122 C CA . ASP A 1 144 ? -9.598 -1.227 -17.095 1.00 87.75 144 ASP A CA 1
ATOM 1123 C C . ASP A 1 144 ? -8.400 -2.076 -16.629 1.00 87.75 144 ASP A C 1
ATOM 1125 O O . ASP A 1 144 ? -8.469 -3.306 -16.625 1.00 87.75 144 ASP A O 1
ATOM 1129 N N . ARG A 1 145 ? -7.272 -1.450 -16.256 1.00 91.88 145 ARG A N 1
ATOM 1130 C CA . ARG A 1 145 ? -6.046 -2.156 -15.848 1.00 91.88 145 ARG A CA 1
ATOM 1131 C C . ARG A 1 145 ? -5.624 -1.795 -14.431 1.00 91.88 145 ARG A C 1
ATOM 1133 O O . ARG A 1 145 ? -5.596 -0.622 -14.061 1.00 91.88 145 ARG A O 1
ATOM 1140 N N . THR A 1 146 ? -5.223 -2.806 -13.664 1.00 96.38 146 THR A N 1
ATOM 1141 C CA . THR A 1 146 ? -4.503 -2.605 -12.404 1.00 96.38 146 THR A CA 1
ATOM 1142 C C . THR A 1 146 ? -3.044 -2.295 -12.730 1.00 96.38 146 THR A C 1
ATOM 1144 O O . THR A 1 146 ? -2.355 -3.118 -13.326 1.00 96.38 146 THR A O 1
ATOM 1147 N N . ILE A 1 147 ? -2.590 -1.095 -12.376 1.00 96.44 147 ILE A N 1
ATOM 1148 C CA . ILE A 1 147 ? -1.232 -0.597 -12.653 1.00 96.44 147 ILE A CA 1
ATOM 1149 C C . ILE A 1 147 ? -0.310 -0.686 -11.434 1.00 96.44 147 ILE A C 1
ATOM 1151 O O . ILE A 1 147 ? 0.884 -0.423 -11.531 1.00 96.44 147 ILE A O 1
ATOM 1155 N N . GLY A 1 148 ? -0.858 -1.032 -10.274 1.00 97.44 148 GLY A N 1
ATOM 1156 C CA . GLY A 1 148 ? -0.104 -1.098 -9.037 1.00 97.44 148 GLY A CA 1
ATOM 1157 C C . GLY A 1 148 ? -0.985 -1.410 -7.842 1.00 97.44 148 GLY A C 1
ATOM 1158 O O . GLY A 1 148 ? -2.181 -1.676 -7.979 1.00 97.44 148 GLY A O 1
ATOM 1159 N N . VAL A 1 149 ? -0.384 -1.352 -6.663 1.00 98.31 149 VAL A N 1
ATOM 1160 C CA . VAL A 1 149 ? -1.039 -1.612 -5.384 1.00 98.31 149 VAL A CA 1
ATOM 1161 C C . VAL A 1 149 ? -0.524 -0.603 -4.366 1.00 98.31 149 VAL A C 1
ATOM 1163 O O . VAL A 1 149 ? 0.683 -0.389 -4.255 1.00 98.31 149 VAL A O 1
ATOM 1166 N N . LEU A 1 150 ? -1.441 0.016 -3.629 1.00 97.62 150 LEU A N 1
ATOM 1167 C CA . LEU A 1 150 ? -1.133 0.751 -2.407 1.00 97.62 150 LEU A CA 1
ATOM 1168 C C . LEU A 1 150 ? -1.352 -0.200 -1.234 1.00 97.62 150 LEU A C 1
ATOM 1170 O O . LEU A 1 150 ? -2.415 -0.816 -1.137 1.00 97.62 150 LEU A O 1
ATOM 1174 N N . VAL A 1 151 ? -0.359 -0.312 -0.363 1.00 97.44 151 VAL A N 1
ATOM 1175 C CA . VAL A 1 151 ? -0.365 -1.268 0.740 1.00 97.44 151 VAL A CA 1
ATOM 1176 C C . VAL A 1 151 ? -0.116 -0.555 2.052 1.00 97.44 151 VAL A C 1
ATOM 1178 O O . VAL A 1 151 ? 0.805 0.252 2.134 1.00 97.44 151 VAL A O 1
ATOM 1181 N N . ALA A 1 152 ? -0.887 -0.900 3.080 1.00 95.81 152 ALA A N 1
ATOM 1182 C CA . ALA A 1 152 ? -0.556 -0.612 4.469 1.00 95.81 152 ALA A CA 1
ATOM 1183 C C . ALA A 1 152 ? -0.453 -1.921 5.257 1.00 95.81 152 ALA A C 1
ATOM 1185 O O . ALA A 1 152 ? -1.189 -2.874 4.997 1.00 95.81 152 ALA A O 1
ATOM 1186 N N . GLN A 1 153 ? 0.447 -1.969 6.234 1.00 93.50 153 GLN A N 1
ATOM 1187 C CA . GLN A 1 153 ? 0.629 -3.146 7.080 1.00 93.50 153 GLN A CA 1
ATOM 1188 C C . GLN A 1 153 ? 0.984 -2.775 8.519 1.00 93.50 153 GLN A C 1
ATOM 1190 O O . GLN A 1 153 ? 1.499 -1.694 8.815 1.00 93.50 153 GLN A O 1
ATOM 1195 N N . THR A 1 154 ? 0.684 -3.679 9.443 1.00 91.56 154 THR A N 1
ATOM 1196 C CA . THR A 1 154 ? 1.045 -3.527 10.853 1.00 91.56 154 THR A CA 1
ATOM 1197 C C . THR A 1 154 ? 1.623 -4.818 11.402 1.00 91.56 154 THR A C 1
ATOM 1199 O O . THR A 1 154 ? 1.138 -5.915 11.126 1.00 91.56 154 THR A O 1
ATOM 1202 N N . TYR A 1 155 ? 2.652 -4.663 12.227 1.00 86.50 155 TYR A N 1
ATOM 1203 C CA . TYR A 1 155 ? 3.259 -5.725 13.028 1.00 86.50 155 TYR A CA 1
ATOM 1204 C C . TYR A 1 155 ? 2.897 -5.590 14.515 1.00 86.50 155 TYR A C 1
ATOM 1206 O O . TYR A 1 155 ? 3.288 -6.416 15.334 1.00 86.50 155 TYR A O 1
ATOM 1214 N N . THR A 1 156 ? 2.171 -4.528 14.884 1.00 85.94 156 THR A N 1
ATOM 1215 C CA . THR A 1 156 ? 1.878 -4.187 16.280 1.00 85.94 156 THR A CA 1
ATOM 1216 C C . THR A 1 156 ? 0.632 -4.916 16.767 1.00 85.94 156 THR A C 1
ATOM 1218 O O . THR A 1 156 ? -0.454 -4.745 16.210 1.00 85.94 156 THR A O 1
ATOM 1221 N N . GLU A 1 157 ? 0.774 -5.696 17.839 1.00 81.31 157 GLU A N 1
ATOM 1222 C CA . GLU A 1 157 ? -0.361 -6.325 18.514 1.00 81.31 157 GLU A CA 1
ATOM 1223 C C . GLU A 1 157 ? -1.366 -5.272 19.011 1.00 81.31 157 GLU A C 1
ATOM 1225 O O . GLU A 1 157 ? -0.991 -4.236 19.557 1.00 81.31 157 GLU A O 1
ATOM 1230 N N . GLY A 1 158 ? -2.660 -5.540 18.818 1.00 79.50 158 GLY A N 1
ATOM 1231 C CA . GLY A 1 158 ? -3.744 -4.626 19.199 1.00 79.50 158 GLY A CA 1
ATOM 1232 C C . GLY A 1 158 ? -4.102 -3.569 18.150 1.00 79.50 158 GLY A C 1
ATOM 1233 O O . GLY A 1 158 ? -5.068 -2.840 18.353 1.00 79.50 158 GLY A O 1
ATOM 1234 N N . ILE A 1 159 ? -3.383 -3.500 17.024 1.00 81.44 159 ILE A N 1
ATOM 1235 C CA . ILE A 1 159 ? -3.798 -2.723 15.849 1.00 81.44 159 ILE A CA 1
ATOM 1236 C C . ILE A 1 159 ? -4.352 -3.691 14.804 1.00 81.44 159 ILE A C 1
ATOM 1238 O O . ILE A 1 159 ? -3.617 -4.542 14.303 1.00 81.44 159 ILE A O 1
ATOM 1242 N N . ARG A 1 160 ? -5.638 -3.545 14.472 1.00 85.19 160 ARG A N 1
ATOM 1243 C CA . ARG A 1 160 ? -6.334 -4.314 13.434 1.00 85.19 160 ARG A CA 1
ATOM 1244 C C . ARG A 1 160 ? -6.997 -3.363 12.449 1.00 85.19 160 ARG A C 1
ATOM 1246 O O . ARG A 1 160 ? -7.585 -2.371 12.859 1.00 85.19 160 ARG A O 1
ATOM 1253 N N . PHE A 1 161 ? -6.890 -3.643 11.155 1.00 83.94 161 PHE A N 1
ATOM 1254 C CA . PHE A 1 161 ? -7.482 -2.798 10.109 1.00 83.94 161 PHE A CA 1
ATOM 1255 C C . PHE A 1 161 ? -8.936 -3.157 9.793 1.00 83.94 161 PHE A C 1
ATOM 1257 O O . PHE A 1 161 ? -9.619 -2.388 9.123 1.00 83.94 161 PHE A O 1
ATOM 1264 N N . GLY A 1 162 ? -9.398 -4.325 10.245 1.00 75.06 162 GLY A N 1
ATOM 1265 C CA . GLY A 1 162 ? -10.782 -4.773 10.079 1.00 75.06 162 GLY A CA 1
ATOM 1266 C C . GLY A 1 162 ? -11.717 -4.434 11.243 1.00 75.06 162 GLY A C 1
ATOM 1267 O O . GLY A 1 162 ? -12.881 -4.828 11.180 1.00 75.06 162 GLY A O 1
ATOM 1268 N N . GLU A 1 163 ? -11.217 -3.772 12.292 1.00 62.09 163 GLU A N 1
ATOM 1269 C CA . GLU A 1 163 ? -11.975 -3.402 13.500 1.00 62.09 163 GLU A CA 1
ATOM 1270 C C . GLU A 1 163 ? -12.350 -1.916 13.532 1.00 62.09 163 GLU A C 1
ATOM 1272 O O . GLU A 1 163 ? -11.563 -1.081 13.028 1.00 62.09 163 GLU A O 1
#

Sequence (163 aa):
MSPSRRRPSTPRGSNGETTEREQAARLQTATYRISEAANAAEHLPELFRAIHGIISELMPARNLYIALYDAEAGLLSFPYWVDEHDPPPAAHKLERGLTEYVLRTGQPLLATPQVHEDLVRRGEADLIGAPSLDWIGVPLKAHDRTIGVLVAQTYTEGIRFGE

Secondary structure (DSSP, 8-state):
-PPPPPPP-----SSHHHHHHHHHHHHHHHHHHHHHHHHH-SSHHHHHHHHHHHHHTTS--SEEEEEEEETTTTEEEEEEEE-SS-PPPPPB---SSHHHHHHHH-S-EEE-HHHHHHHHHTTS----SS--SEEEEEEEEETTEEEEEEEEEE-STT--S--